Protein AF-A0AAE1WRR2-F1 (afdb_monomer_lite)

InterPro domains:
  IPR053218 Pathogen-related defense protein [PTHR31723] (11-171)

Foldseek 3Di:
DDDDDPPDPPPPQDPLANCLVVFDPPFAWPVRHRDDCVVVVVLVLVVLQDDDPVVPPPDDPVPVPPPDPPSPDDDVPDPVSVVRSLVVNQLSCLLITQDLVRDPSDDQVPDFDDEPNDGTDGSNRSSVLGPQLSHLDDPDPPVPCPDDSPVADNVRSVVVVCVVCVSDDDDDDDDDPPPDD

Structure (mmCIF, N/CA/C/O backbone):
data_AF-A0AAE1WRR2-F1
#
_entry.id   AF-A0AAE1WRR2-F1
#
loop_
_atom_site.group_PDB
_atom_site.id
_atom_site.type_symbol
_atom_site.label_atom_id
_atom_site.label_alt_id
_atom_site.label_comp_id
_atom_site.label_asym_id
_atom_site.label_entity_id
_atom_site.label_seq_id
_atom_site.pdbx_PDB_ins_code
_atom_site.Cartn_x
_atom_site.Cartn_y
_atom_site.Cartn_z
_atom_site.occupancy
_atom_site.B_iso_or_equiv
_atom_site.auth_seq_id
_atom_site.auth_comp_id
_atom_site.auth_asym_id
_atom_site.auth_atom_id
_atom_site.pdbx_PDB_model_num
ATOM 1 N N . MET A 1 1 ? 10.350 37.417 -28.078 1.00 32.41 1 MET A N 1
ATOM 2 C CA . MET A 1 1 ? 9.409 36.322 -27.769 1.00 32.41 1 MET A CA 1
ATOM 3 C C . MET A 1 1 ? 10.196 35.022 -27.809 1.00 32.41 1 MET A C 1
ATOM 5 O O . MET A 1 1 ? 10.292 34.405 -28.860 1.00 32.41 1 MET A O 1
ATOM 9 N N . ALA A 1 2 ? 10.885 34.694 -26.716 1.00 32.56 2 ALA A N 1
ATOM 10 C CA . ALA A 1 2 ? 11.564 33.412 -26.575 1.00 32.56 2 ALA A CA 1
ATOM 11 C C . ALA A 1 2 ? 10.540 32.443 -25.984 1.00 32.56 2 ALA A C 1
ATOM 13 O O . ALA A 1 2 ? 10.058 32.659 -24.878 1.00 32.56 2 ALA A O 1
ATOM 14 N N . THR A 1 3 ? 10.139 31.451 -26.769 1.00 34.47 3 THR A N 1
ATOM 15 C CA . THR A 1 3 ? 9.301 30.345 -26.312 1.00 34.47 3 THR A CA 1
ATOM 16 C C . THR A 1 3 ? 10.130 29.467 -25.385 1.00 34.47 3 THR A C 1
ATOM 18 O O . THR A 1 3 ? 11.126 28.878 -25.814 1.00 34.47 3 THR A O 1
ATOM 21 N N . GLU A 1 4 ? 9.729 29.419 -24.120 1.00 34.94 4 GLU A N 1
ATOM 22 C CA . GLU A 1 4 ? 10.237 28.488 -23.121 1.00 34.94 4 GLU A CA 1
ATOM 23 C C . GLU A 1 4 ? 9.958 27.058 -23.592 1.00 34.94 4 GLU A C 1
ATOM 25 O O . GLU A 1 4 ? 8.836 26.693 -23.941 1.00 34.94 4 GLU A O 1
ATOM 30 N N . LYS A 1 5 ? 11.020 26.257 -23.671 1.00 34.12 5 LYS A N 1
ATOM 31 C CA . LYS A 1 5 ? 10.935 24.822 -23.912 1.00 34.12 5 LYS A CA 1
ATOM 32 C C . LYS A 1 5 ? 10.636 24.189 -22.557 1.00 34.12 5 LYS A C 1
ATOM 34 O O . LYS A 1 5 ? 11.528 24.128 -21.713 1.00 34.12 5 LYS A O 1
ATOM 39 N N . GLU A 1 6 ? 9.396 23.764 -22.342 1.00 35.31 6 GLU A N 1
ATOM 40 C CA . GLU A 1 6 ? 9.036 22.928 -21.198 1.00 35.31 6 GLU A CA 1
ATOM 41 C C . GLU A 1 6 ? 9.911 21.670 -21.219 1.00 35.31 6 GLU A C 1
ATOM 43 O O . GLU A 1 6 ? 9.851 20.842 -22.132 1.00 35.31 6 GLU A O 1
ATOM 48 N N . GLY A 1 7 ? 10.797 21.574 -20.229 1.00 30.50 7 GLY A N 1
ATOM 49 C CA . GLY A 1 7 ? 11.577 20.381 -19.960 1.00 30.50 7 GLY A CA 1
ATOM 50 C C . GLY A 1 7 ? 10.655 19.322 -19.380 1.00 30.50 7 GLY A C 1
ATOM 51 O O . GLY A 1 7 ? 10.457 19.275 -18.169 1.00 30.50 7 GLY A O 1
ATOM 52 N N . GLY A 1 8 ? 10.092 18.480 -20.243 1.00 28.42 8 GLY A N 1
ATOM 53 C CA . GLY A 1 8 ? 9.521 17.212 -19.812 1.00 28.42 8 GLY A CA 1
ATOM 54 C C . GLY A 1 8 ? 10.623 16.402 -19.137 1.00 28.42 8 GLY A C 1
ATOM 55 O O . GLY A 1 8 ? 11.543 15.932 -19.805 1.00 28.42 8 GLY A O 1
ATOM 56 N N . LEU A 1 9 ? 10.566 16.293 -17.810 1.00 37.50 9 LEU A N 1
ATOM 57 C CA . LEU A 1 9 ? 11.345 15.310 -17.069 1.00 37.50 9 LEU A CA 1
ATOM 58 C C . LEU A 1 9 ? 10.937 13.931 -17.596 1.00 37.50 9 LEU A C 1
ATOM 60 O O . LEU A 1 9 ? 9.808 13.497 -17.371 1.00 37.50 9 LEU A O 1
ATOM 64 N N . GLU A 1 10 ? 11.840 13.241 -18.294 1.00 38.31 10 GLU A N 1
ATOM 65 C CA . GLU A 1 10 ? 11.741 11.790 -18.427 1.00 38.31 10 GLU A CA 1
ATOM 66 C C . GLU A 1 10 ? 11.787 11.213 -17.010 1.00 38.31 10 GLU A C 1
ATOM 68 O O . GLU A 1 10 ? 12.841 11.163 -16.373 1.00 38.31 10 GLU A O 1
ATOM 73 N N . ILE A 1 11 ? 10.625 10.837 -16.476 1.00 53.25 11 ILE A N 1
ATOM 74 C CA . ILE A 1 11 ? 10.549 10.115 -15.211 1.00 53.25 11 ILE A CA 1
ATOM 75 C C . ILE A 1 11 ? 11.124 8.729 -15.497 1.00 53.25 11 ILE A C 1
ATOM 77 O O . ILE A 1 11 ? 10.504 7.920 -16.188 1.00 53.25 11 ILE A O 1
ATOM 81 N N . ALA A 1 12 ? 12.347 8.481 -15.028 1.00 55.91 12 ALA A N 1
ATOM 82 C CA . ALA A 1 12 ? 12.975 7.173 -15.137 1.00 55.91 12 ALA A CA 1
ATOM 83 C C . ALA A 1 12 ? 12.047 6.118 -14.516 1.00 55.91 12 ALA A C 1
ATOM 85 O O . ALA A 1 12 ? 11.537 6.309 -13.414 1.00 55.91 12 ALA A O 1
ATOM 86 N N . ALA A 1 13 ? 11.819 5.013 -15.228 1.00 68.69 13 ALA A N 1
ATOM 87 C CA . ALA A 1 13 ? 10.934 3.958 -14.750 1.00 68.69 13 ALA A CA 1
ATOM 88 C C . ALA A 1 13 ? 11.387 3.435 -13.371 1.00 68.69 13 ALA A C 1
ATOM 90 O O . ALA A 1 13 ? 12.558 3.089 -13.188 1.00 68.69 13 ALA A O 1
ATOM 91 N N . ASP A 1 14 ? 10.466 3.355 -12.405 1.00 83.56 14 ASP A N 1
ATOM 92 C CA . ASP A 1 14 ? 10.780 2.866 -11.059 1.00 83.56 14 ASP A CA 1
ATOM 93 C C . ASP A 1 14 ? 11.243 1.394 -11.089 1.00 83.56 14 ASP A C 1
ATOM 95 O O . ASP A 1 14 ? 10.510 0.487 -11.497 1.00 83.56 14 ASP A O 1
ATOM 99 N N . LYS A 1 15 ? 12.472 1.150 -10.606 1.00 84.00 15 LYS A N 1
ATOM 100 C CA . LYS A 1 15 ? 13.141 -0.169 -10.580 1.00 84.00 15 LYS A CA 1
ATOM 101 C C . LYS A 1 15 ? 12.331 -1.257 -9.866 1.00 84.00 15 LYS A C 1
ATOM 103 O O . LYS A 1 15 ? 12.459 -2.432 -10.202 1.00 84.00 15 LYS A O 1
ATOM 108 N N . TYR A 1 16 ? 11.541 -0.898 -8.859 1.00 85.69 16 TYR A N 1
ATOM 109 C CA . TYR A 1 16 ? 10.803 -1.840 -8.018 1.00 85.69 16 TYR A CA 1
ATOM 110 C C . TYR A 1 16 ? 9.321 -1.951 -8.390 1.00 85.69 16 TYR A C 1
ATOM 112 O O . TYR A 1 16 ? 8.632 -2.842 -7.889 1.00 85.69 16 TYR A O 1
ATOM 120 N N . ARG A 1 17 ? 8.830 -1.036 -9.231 1.00 87.81 17 ARG A N 1
ATOM 121 C CA . ARG A 1 17 ? 7.416 -0.826 -9.557 1.00 87.81 17 ARG A CA 1
ATOM 122 C C . ARG A 1 17 ? 7.284 -0.630 -11.060 1.00 87.81 17 ARG A C 1
ATOM 124 O O . ARG A 1 17 ? 6.917 0.438 -11.539 1.00 87.81 17 ARG A O 1
ATOM 131 N N . SER A 1 18 ? 7.599 -1.685 -11.804 1.00 78.19 18 SER A N 1
ATOM 132 C CA . SER A 1 18 ? 7.780 -1.627 -13.259 1.00 78.19 18 SER A CA 1
ATOM 133 C C . SER A 1 18 ? 6.586 -1.060 -14.030 1.00 78.19 18 SER A C 1
ATOM 135 O O . SER A 1 18 ? 6.782 -0.474 -15.088 1.00 78.19 18 SER A O 1
ATOM 137 N N . PHE A 1 19 ? 5.364 -1.216 -13.517 1.00 77.50 19 PHE A N 1
ATOM 138 C CA . PHE A 1 19 ? 4.147 -0.748 -14.181 1.00 77.50 19 PHE A CA 1
ATOM 139 C C . PHE A 1 19 ? 3.637 0.612 -13.680 1.00 77.50 19 PHE A C 1
ATOM 141 O O . PHE A 1 19 ? 2.632 1.083 -14.197 1.00 77.50 19 PHE A O 1
ATOM 148 N N . LEU A 1 20 ? 4.315 1.266 -12.725 1.00 77.56 20 LEU A N 1
ATOM 149 C CA . LEU A 1 20 ? 3.875 2.542 -12.132 1.00 77.56 20 LEU A CA 1
ATOM 150 C C . LEU A 1 20 ? 3.631 3.643 -13.180 1.00 77.56 20 LEU A C 1
ATOM 152 O O . LEU A 1 20 ? 2.759 4.489 -12.997 1.00 77.56 20 LEU A O 1
ATOM 156 N N . HIS A 1 21 ? 4.395 3.621 -14.274 1.00 66.94 21 HIS A N 1
ATOM 157 C CA . HIS A 1 21 ? 4.304 4.594 -15.368 1.00 66.94 21 HIS A CA 1
ATOM 158 C C . HIS A 1 21 ? 3.637 4.035 -16.633 1.00 66.94 21 HIS A C 1
ATOM 160 O O . HIS A 1 21 ? 3.492 4.757 -17.611 1.00 66.94 21 HIS A O 1
ATOM 166 N N . ASP A 1 22 ? 3.206 2.772 -16.602 1.00 70.75 22 ASP A N 1
ATOM 167 C CA . ASP A 1 22 ? 2.434 2.103 -17.661 1.00 70.75 22 ASP A CA 1
ATOM 168 C C . ASP A 1 22 ? 0.953 1.973 -17.248 1.00 70.75 22 ASP A C 1
ATOM 170 O O . ASP A 1 22 ? 0.248 1.007 -17.559 1.00 70.75 22 ASP A O 1
ATOM 174 N N . GLU A 1 23 ? 0.492 2.916 -16.426 1.00 69.12 23 GLU A N 1
ATOM 175 C CA . GLU A 1 23 ? -0.871 2.950 -15.911 1.00 69.12 23 GLU A CA 1
ATOM 176 C C . GLU A 1 23 ? -1.846 3.442 -16.983 1.00 69.12 23 GLU A C 1
ATOM 178 O O . GLU A 1 23 ? -1.501 4.227 -17.869 1.00 69.12 23 GLU A O 1
ATOM 183 N N . ALA A 1 24 ? -3.083 2.949 -16.922 1.00 64.75 24 ALA A N 1
ATOM 184 C CA . ALA A 1 24 ? -4.097 3.346 -17.884 1.00 64.75 24 ALA A CA 1
ATOM 185 C C . ALA A 1 24 ? -4.406 4.846 -17.726 1.00 64.75 24 ALA A C 1
ATOM 187 O O . ALA A 1 24 ? -4.382 5.387 -16.622 1.00 64.75 24 ALA A O 1
ATOM 188 N N . GLN A 1 25 ? -4.741 5.529 -18.825 1.00 64.88 25 GLN A N 1
ATOM 189 C CA . GLN A 1 25 ? -5.045 6.972 -18.814 1.00 64.88 25 GLN A CA 1
ATOM 190 C C . GLN A 1 25 ? -6.212 7.351 -17.880 1.00 64.88 25 GLN A C 1
ATOM 192 O O . GLN A 1 25 ? -6.408 8.525 -17.585 1.00 64.88 25 GLN A O 1
ATOM 197 N N . ASN A 1 26 ? -6.990 6.367 -17.425 1.00 79.75 26 ASN A N 1
ATOM 198 C CA . ASN A 1 26 ? -8.136 6.531 -16.542 1.00 79.75 26 ASN A CA 1
ATOM 199 C C . ASN A 1 26 ? -7.865 6.129 -15.081 1.00 79.75 26 ASN A C 1
ATOM 201 O O . ASN A 1 26 ? -8.832 6.057 -14.321 1.00 79.75 26 ASN A O 1
ATOM 205 N N . THR A 1 27 ? -6.622 5.820 -14.690 1.00 85.31 27 THR A N 1
ATOM 206 C CA . THR A 1 27 ? -6.290 5.472 -13.299 1.00 85.31 27 THR A CA 1
ATOM 207 C C . THR A 1 27 ? -6.575 6.654 -12.376 1.00 85.31 27 THR A C 1
ATOM 209 O O . THR A 1 27 ? -6.100 7.768 -12.608 1.00 85.31 27 THR A O 1
ATOM 212 N N . GLU A 1 28 ? -7.332 6.410 -11.305 1.00 88.56 28 GLU A N 1
ATOM 213 C CA . GLU A 1 28 ? -7.671 7.444 -10.328 1.00 88.56 28 GLU A CA 1
ATOM 214 C C . GLU A 1 28 ? -6.699 7.436 -9.142 1.00 88.56 28 GLU A C 1
ATOM 216 O O . GLU A 1 28 ? -6.627 6.488 -8.351 1.00 88.56 28 GLU A O 1
ATOM 221 N N . TRP A 1 29 ? -5.950 8.531 -9.014 1.00 89.25 29 TRP A N 1
ATOM 222 C CA . TRP A 1 29 ? -4.966 8.734 -7.957 1.00 89.25 29 TRP A CA 1
ATOM 223 C C . TRP A 1 29 ? -5.526 9.606 -6.836 1.00 89.25 29 TRP A C 1
ATOM 225 O O . TRP A 1 29 ? -6.023 10.705 -7.079 1.00 89.25 29 TRP A O 1
ATOM 235 N N . ARG A 1 30 ? -5.330 9.176 -5.588 1.00 88.50 30 ARG A N 1
ATOM 236 C CA . ARG A 1 30 ? -5.733 9.890 -4.366 1.00 88.50 30 ARG A CA 1
ATOM 237 C C . ARG A 1 30 ? -5.161 11.309 -4.289 1.00 88.50 30 ARG A C 1
ATOM 239 O O . ARG A 1 30 ? -5.808 12.200 -3.753 1.00 88.50 30 ARG A O 1
ATOM 246 N N . HIS A 1 31 ? -3.964 11.519 -4.837 1.00 87.69 31 HIS A N 1
ATOM 247 C CA . HIS A 1 31 ? -3.243 12.796 -4.785 1.00 87.69 31 HIS A CA 1
ATOM 248 C C . HIS A 1 31 ? -3.009 13.413 -6.173 1.00 87.69 31 HIS A C 1
ATOM 250 O O . HIS A 1 31 ? -2.046 14.147 -6.371 1.00 87.69 31 HIS A O 1
ATOM 256 N N . GLY A 1 32 ? -3.873 13.104 -7.147 1.00 85.50 32 GLY A N 1
ATOM 257 C CA . GLY A 1 32 ? -3.864 13.745 -8.469 1.00 85.50 32 GLY A CA 1
ATOM 258 C C . GLY A 1 32 ? -2.810 13.234 -9.457 1.00 85.50 32 GLY A C 1
ATOM 259 O O . GLY A 1 32 ? -2.810 13.666 -10.606 1.00 85.50 32 GLY A O 1
ATOM 260 N N . GLY A 1 33 ? -1.947 12.298 -9.058 1.00 87.31 33 GLY A N 1
ATOM 261 C CA . GLY A 1 33 ? -0.984 11.662 -9.955 1.00 87.31 33 GLY A CA 1
ATOM 262 C C . GLY A 1 33 ? -0.237 10.488 -9.317 1.00 87.31 33 GLY A C 1
ATOM 263 O O . GLY A 1 33 ? -0.411 10.222 -8.120 1.00 87.31 33 GLY A O 1
ATOM 264 N N . PRO A 1 34 ? 0.595 9.783 -10.106 1.00 87.50 34 PRO A N 1
ATOM 265 C CA . PRO A 1 34 ? 1.423 8.701 -9.600 1.00 87.50 34 PRO A CA 1
ATOM 266 C C . PRO A 1 34 ? 2.428 9.229 -8.561 1.00 87.50 34 PRO A C 1
ATOM 268 O O . PRO A 1 34 ? 3.033 10.285 -8.765 1.00 87.50 34 PRO A O 1
ATOM 271 N N . PRO A 1 35 ? 2.635 8.512 -7.445 1.00 87.75 35 PRO A N 1
ATOM 272 C CA . PRO A 1 35 ? 3.631 8.882 -6.443 1.00 87.75 35 PRO A CA 1
ATOM 273 C C . PRO A 1 35 ? 5.069 8.757 -6.967 1.00 87.75 35 PRO A C 1
ATOM 275 O O . PRO A 1 35 ? 5.361 7.946 -7.843 1.00 87.75 35 PRO A O 1
ATOM 278 N N . ILE A 1 36 ? 5.987 9.520 -6.364 1.00 88.06 36 ILE A N 1
ATOM 279 C CA . ILE A 1 36 ? 7.425 9.505 -6.675 1.00 88.06 36 ILE A CA 1
ATOM 280 C C . ILE A 1 36 ? 8.183 8.823 -5.528 1.00 88.06 36 ILE A C 1
ATOM 282 O O . ILE A 1 36 ? 8.095 9.258 -4.379 1.00 88.06 36 ILE A O 1
ATOM 286 N N . PHE A 1 37 ? 8.954 7.773 -5.831 1.00 86.81 37 PHE A N 1
ATOM 287 C CA . PHE A 1 37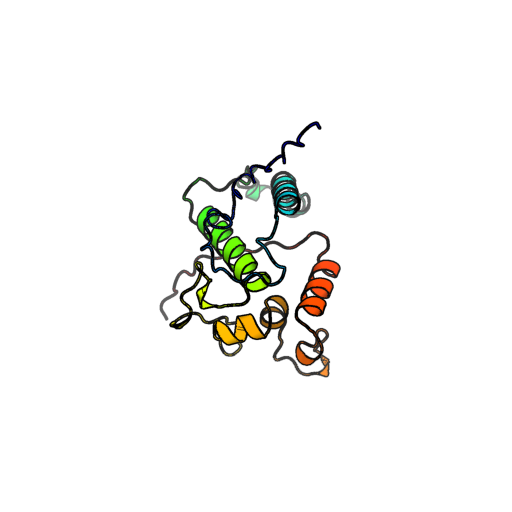 ? 9.651 6.958 -4.823 1.00 86.81 37 PHE A CA 1
ATOM 288 C C . PHE A 1 37 ? 11.174 7.149 -4.770 1.00 86.81 37 PHE A C 1
ATOM 290 O O . PHE A 1 37 ? 11.822 6.513 -3.939 1.00 86.81 37 PHE A O 1
ATOM 297 N N . ASP A 1 38 ? 11.761 8.038 -5.573 1.00 86.44 38 ASP A N 1
ATOM 298 C CA . ASP A 1 38 ? 13.219 8.197 -5.725 1.00 86.44 38 ASP A CA 1
ATOM 299 C C . ASP A 1 38 ? 13.978 8.298 -4.393 1.00 86.44 38 ASP A C 1
ATOM 301 O O . ASP A 1 38 ? 14.954 7.582 -4.151 1.00 86.44 38 ASP A O 1
ATOM 305 N N . THR A 1 39 ? 13.498 9.147 -3.480 1.00 85.44 39 THR A N 1
ATOM 306 C CA . THR A 1 39 ? 14.124 9.336 -2.162 1.00 85.44 39 THR A CA 1
ATOM 307 C C . THR A 1 39 ? 14.054 8.068 -1.312 1.00 85.44 39 THR A C 1
ATOM 309 O O . THR A 1 39 ? 15.043 7.700 -0.672 1.00 85.44 39 THR A O 1
ATOM 312 N N . VAL A 1 40 ? 12.908 7.383 -1.314 1.00 83.00 40 VAL A N 1
ATOM 313 C CA . VAL A 1 40 ? 12.693 6.149 -0.545 1.00 83.00 40 VAL A CA 1
ATOM 314 C C . VAL A 1 40 ? 13.527 5.008 -1.123 1.00 83.00 40 VAL A C 1
ATOM 316 O O . VAL A 1 40 ? 14.170 4.282 -0.368 1.00 83.00 40 VAL A O 1
ATOM 319 N N . ASN A 1 41 ? 13.591 4.888 -2.450 1.00 86.06 41 ASN A N 1
ATOM 320 C CA . ASN A 1 41 ? 14.413 3.902 -3.147 1.00 86.06 41 ASN A CA 1
ATOM 321 C C . ASN A 1 41 ? 15.898 4.097 -2.824 1.00 86.06 41 ASN A C 1
ATOM 323 O O . ASN A 1 41 ? 16.572 3.141 -2.439 1.00 86.06 41 ASN A O 1
ATOM 327 N N . ARG A 1 42 ? 16.381 5.344 -2.851 1.00 84.69 42 ARG A N 1
ATOM 328 C CA . ARG A 1 42 ? 17.753 5.677 -2.453 1.00 84.69 42 ARG A CA 1
ATOM 329 C C . ARG A 1 42 ? 18.042 5.283 -1.002 1.00 84.69 42 ARG A C 1
ATOM 331 O O . ARG A 1 42 ? 19.079 4.685 -0.728 1.00 84.69 42 ARG A O 1
ATOM 338 N N . LEU A 1 43 ? 17.144 5.594 -0.063 1.00 82.62 43 LEU A N 1
ATOM 339 C CA . LEU A 1 43 ? 17.308 5.217 1.349 1.00 82.62 43 LEU A CA 1
ATOM 340 C C . LEU A 1 43 ? 17.277 3.698 1.548 1.00 82.62 43 LEU A C 1
ATOM 342 O O . LEU A 1 43 ? 18.062 3.160 2.328 1.00 82.62 43 LEU A O 1
ATOM 346 N N . PHE A 1 44 ? 16.406 3.000 0.823 1.00 81.75 44 PHE A N 1
ATOM 347 C CA . PHE A 1 44 ? 16.326 1.545 0.831 1.00 81.75 44 PHE A CA 1
ATOM 348 C C . PHE A 1 44 ? 17.639 0.909 0.357 1.00 81.75 44 PHE A C 1
ATOM 350 O O . PHE A 1 44 ? 18.175 0.028 1.027 1.00 81.75 44 PHE A O 1
ATOM 357 N N . GLU A 1 45 ? 18.208 1.393 -0.745 1.00 83.44 45 GLU A N 1
ATOM 358 C CA . GLU A 1 45 ? 19.487 0.918 -1.289 1.00 83.44 45 GLU A CA 1
ATOM 359 C C . GLU A 1 45 ? 20.670 1.242 -0.366 1.00 83.44 45 GLU A C 1
ATOM 361 O O . GLU A 1 45 ? 21.534 0.395 -0.127 1.00 83.44 45 GLU A O 1
ATOM 366 N N . GLN A 1 46 ? 20.672 2.422 0.260 1.00 79.06 46 GLN A N 1
ATOM 367 C CA . GLN A 1 46 ? 21.628 2.752 1.323 1.00 79.06 46 GLN A CA 1
ATOM 368 C C . GLN A 1 46 ? 21.480 1.832 2.546 1.00 79.06 46 GLN A C 1
ATOM 370 O O . GLN A 1 46 ? 22.469 1.493 3.192 1.00 79.06 46 GLN A O 1
ATOM 375 N N . GLY A 1 47 ? 20.259 1.414 2.884 1.00 73.19 47 GLY A N 1
ATOM 376 C CA . GLY A 1 47 ? 19.998 0.459 3.962 1.00 73.19 47 GLY A CA 1
ATOM 377 C C . GLY A 1 47 ? 20.513 -0.948 3.650 1.00 73.19 47 GLY A C 1
ATOM 378 O O . GLY A 1 47 ? 20.995 -1.629 4.550 1.00 73.19 47 GLY A O 1
ATOM 379 N N . ARG A 1 48 ? 20.477 -1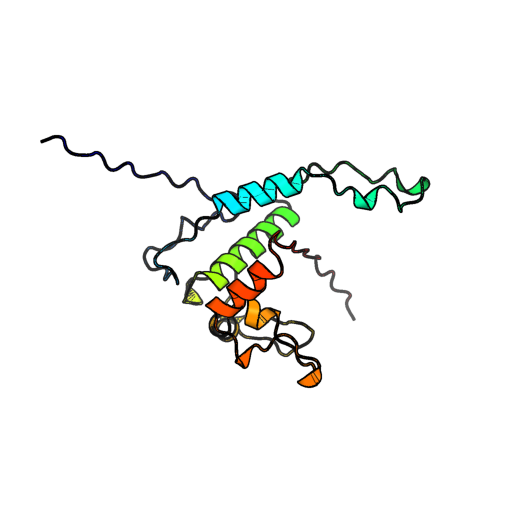.361 2.376 1.00 69.75 48 ARG A N 1
ATOM 380 C CA . ARG A 1 48 ? 20.985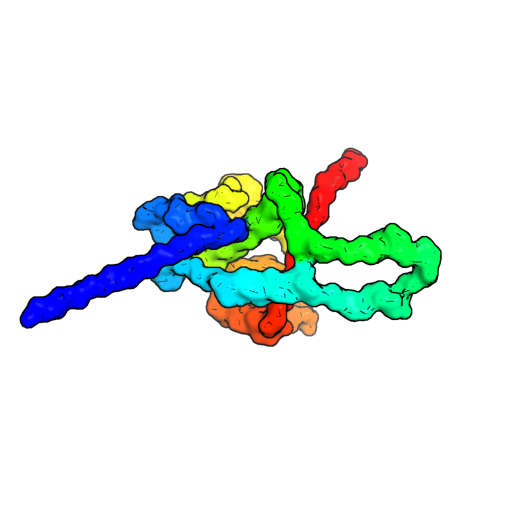 -2.662 1.896 1.00 69.75 48 ARG A CA 1
ATOM 381 C C . ARG A 1 48 ? 22.506 -2.784 1.985 1.00 69.75 48 ARG A C 1
ATOM 383 O O . ARG A 1 48 ? 23.015 -3.887 2.144 1.00 69.75 48 ARG A O 1
ATOM 390 N N . THR A 1 49 ? 23.226 -1.670 1.885 1.00 59.09 49 THR A N 1
ATOM 391 C CA . THR A 1 49 ? 24.700 -1.645 1.900 1.00 59.09 49 THR A CA 1
ATOM 392 C C . THR A 1 49 ? 25.296 -1.526 3.305 1.00 59.09 49 THR A C 1
ATOM 394 O O . THR A 1 49 ? 26.481 -1.799 3.497 1.00 59.09 49 THR A O 1
ATOM 397 N N . LYS A 1 50 ? 24.494 -1.170 4.317 1.00 55.53 50 LYS A N 1
ATOM 398 C CA . LYS A 1 50 ? 24.936 -1.102 5.715 1.00 55.53 50 LYS A CA 1
ATOM 399 C C . LYS A 1 50 ? 24.776 -2.468 6.380 1.00 55.53 50 LYS A C 1
ATOM 401 O O . LYS A 1 50 ? 23.672 -2.859 6.753 1.00 55.53 50 LYS A O 1
ATOM 406 N N . ALA A 1 51 ? 25.886 -3.185 6.561 1.00 46.34 51 ALA A N 1
ATOM 407 C CA . ALA A 1 51 ? 25.912 -4.406 7.363 1.00 46.34 51 ALA A CA 1
ATOM 408 C C . ALA A 1 51 ? 25.348 -4.125 8.767 1.00 46.34 51 ALA A C 1
ATOM 410 O O . ALA A 1 51 ? 25.737 -3.153 9.414 1.00 46.34 51 ALA A O 1
ATOM 411 N N . CYS A 1 52 ? 24.418 -4.962 9.233 1.00 41.34 52 CYS A N 1
ATOM 412 C CA . CYS A 1 52 ? 23.835 -4.835 10.564 1.00 41.34 52 CYS A CA 1
ATOM 413 C C . CYS A 1 52 ? 24.914 -5.154 11.622 1.00 41.34 52 CYS A C 1
ATOM 415 O O . CYS A 1 52 ? 25.324 -6.314 11.712 1.00 41.34 52 CYS A O 1
ATOM 417 N N . PRO A 1 53 ? 25.378 -4.189 12.444 1.00 43.62 53 PRO A N 1
ATOM 418 C CA . PRO A 1 53 ? 26.471 -4.439 13.392 1.00 43.62 53 PRO A CA 1
ATOM 419 C C . PRO A 1 53 ? 26.078 -5.418 14.510 1.00 43.62 53 PRO A C 1
ATOM 421 O O . PRO A 1 53 ? 26.932 -6.049 15.126 1.00 43.62 53 PRO A O 1
ATOM 424 N N . LEU A 1 54 ? 24.773 -5.566 14.767 1.00 42.53 54 LEU A N 1
ATOM 425 C CA . LEU A 1 54 ? 24.231 -6.298 15.917 1.00 42.53 54 LEU A CA 1
ATOM 426 C C . LEU A 1 54 ? 24.289 -7.827 15.783 1.00 42.53 54 LEU A C 1
ATOM 428 O O . LEU A 1 54 ? 24.112 -8.528 16.774 1.00 42.53 54 LEU A O 1
ATOM 432 N N . LEU A 1 55 ? 24.563 -8.361 14.591 1.00 43.31 55 LEU A N 1
ATOM 433 C CA . LEU A 1 55 ? 24.702 -9.807 14.375 1.00 43.31 55 LEU A CA 1
ATOM 434 C C . LEU A 1 55 ? 26.118 -10.334 14.645 1.00 43.31 55 LEU A C 1
ATOM 436 O O . LEU A 1 55 ? 26.317 -11.546 14.642 1.00 43.31 55 LEU A O 1
ATOM 440 N N . HIS A 1 56 ? 27.096 -9.459 14.897 1.00 44.12 56 HIS A N 1
ATOM 441 C CA . HIS A 1 56 ? 28.491 -9.882 15.045 1.00 44.12 56 HIS A CA 1
ATOM 442 C C . HIS A 1 56 ? 28.841 -10.382 16.460 1.00 44.12 56 HIS A C 1
ATOM 444 O O . HIS A 1 56 ? 29.730 -11.214 16.600 1.00 44.12 56 HIS A O 1
ATOM 450 N N . ASN A 1 57 ? 28.126 -9.938 17.504 1.00 44.09 57 ASN A N 1
ATOM 451 C CA . ASN A 1 57 ? 28.585 -10.106 18.895 1.00 44.09 57 ASN A CA 1
ATOM 452 C C . ASN A 1 57 ? 27.882 -11.213 19.710 1.00 44.09 57 ASN A C 1
ATOM 454 O O . ASN A 1 57 ? 28.260 -11.437 20.857 1.00 44.09 57 ASN A O 1
ATOM 458 N N . HIS A 1 58 ? 26.882 -11.914 19.160 1.00 48.75 58 HIS A N 1
ATOM 459 C CA . HIS A 1 58 ? 26.104 -12.928 19.903 1.00 48.75 58 HIS A CA 1
ATOM 460 C C . HIS A 1 58 ? 26.097 -14.335 19.282 1.00 48.75 58 HIS A C 1
ATOM 462 O O . HIS A 1 58 ? 25.395 -15.215 19.777 1.00 48.75 58 HIS A O 1
ATOM 468 N N . LEU A 1 59 ? 26.878 -14.584 18.227 1.00 46.34 59 LEU A N 1
ATOM 469 C CA . LEU A 1 59 ? 26.978 -15.907 17.604 1.00 46.34 59 LEU A CA 1
ATOM 470 C C . LEU A 1 59 ? 28.303 -16.584 17.968 1.00 46.34 59 LEU A C 1
ATOM 472 O O . LEU A 1 59 ? 29.373 -15.999 17.837 1.00 46.34 59 LEU A O 1
ATOM 476 N N . HIS A 1 60 ? 28.210 -17.832 18.432 1.00 47.12 60 HIS A N 1
ATOM 477 C CA . HIS A 1 60 ? 29.350 -18.666 18.809 1.00 47.12 60 HIS A CA 1
ATOM 478 C C . HIS A 1 60 ? 30.271 -18.939 17.599 1.00 47.12 60 HIS A C 1
ATOM 480 O O . HIS A 1 60 ? 29.753 -19.134 16.491 1.00 47.12 60 HIS A O 1
ATOM 486 N N . PRO A 1 61 ? 31.608 -19.042 17.776 1.00 51.19 61 PRO A N 1
ATOM 487 C CA . PRO A 1 61 ? 32.547 -19.046 16.656 1.00 51.19 61 PRO A CA 1
ATOM 488 C C . PRO A 1 61 ? 32.384 -20.157 15.615 1.00 51.19 61 PRO A C 1
ATOM 490 O O . PRO A 1 61 ? 32.783 -20.019 14.459 1.00 51.19 61 PRO A O 1
ATOM 493 N N . SER A 1 62 ? 31.738 -21.255 16.000 1.00 48.22 62 SER A N 1
ATOM 494 C CA . SER A 1 62 ? 31.398 -22.374 15.120 1.00 48.22 62 SER A CA 1
ATOM 495 C C . SER A 1 62 ? 30.314 -22.055 14.080 1.00 48.22 62 SER A C 1
ATOM 497 O O . SER A 1 62 ? 30.180 -22.801 13.114 1.00 48.22 62 SER A O 1
ATOM 499 N N . HIS A 1 63 ? 29.565 -20.955 14.230 1.00 47.56 63 HIS A N 1
ATOM 500 C CA . HIS A 1 63 ? 28.538 -20.514 13.274 1.00 47.56 63 HIS A CA 1
ATOM 501 C C . HIS A 1 63 ? 29.037 -19.451 12.278 1.00 47.56 63 HIS A C 1
ATOM 503 O O . HIS A 1 63 ? 28.295 -19.051 11.382 1.00 47.56 63 HIS A O 1
ATOM 509 N N . HIS A 1 64 ? 30.305 -19.029 12.361 1.00 45.44 64 HIS A N 1
ATOM 510 C CA . HIS A 1 64 ? 30.860 -17.970 11.505 1.00 45.44 64 HIS A CA 1
ATOM 511 C C . HIS A 1 64 ? 31.017 -18.340 10.021 1.00 45.44 64 HIS A C 1
ATOM 513 O O . HIS A 1 64 ? 31.284 -17.460 9.207 1.00 45.44 64 HIS A O 1
ATOM 519 N N . LYS A 1 65 ? 30.822 -19.605 9.626 1.00 38.81 65 LYS A N 1
ATOM 520 C CA . LYS A 1 65 ? 30.963 -20.024 8.217 1.00 38.81 65 LYS A CA 1
ATOM 521 C C . LYS A 1 65 ? 29.760 -19.688 7.323 1.00 38.81 65 LYS A C 1
ATOM 523 O O . LYS A 1 65 ? 29.839 -19.919 6.121 1.00 38.81 65 LYS A O 1
ATOM 528 N N . HIS A 1 66 ? 28.688 -19.104 7.867 1.00 39.78 66 HIS A N 1
ATOM 529 C CA . HIS A 1 66 ? 27.516 -18.681 7.082 1.00 39.78 66 HIS A CA 1
ATOM 530 C C . HIS A 1 66 ? 27.122 -17.211 7.232 1.00 39.78 66 HIS A C 1
ATOM 532 O O . HIS A 1 66 ? 26.143 -16.783 6.624 1.00 39.78 66 HIS A O 1
ATOM 538 N N . THR A 1 67 ? 27.901 -16.395 7.944 1.00 37.78 67 THR A N 1
ATOM 539 C CA . THR A 1 67 ? 27.793 -14.931 7.846 1.00 37.78 67 THR A CA 1
ATOM 540 C C . THR A 1 67 ? 28.463 -14.461 6.558 1.00 37.78 67 THR A C 1
ATOM 542 O O . THR A 1 67 ? 29.469 -13.760 6.559 1.00 37.78 67 THR A O 1
ATOM 545 N N . LEU A 1 68 ? 27.904 -14.915 5.435 1.00 41.91 68 LEU A N 1
ATOM 546 C CA . LEU A 1 68 ? 28.159 -14.354 4.125 1.00 41.91 68 LEU A CA 1
ATOM 547 C C . LEU A 1 68 ? 27.708 -12.900 4.180 1.00 41.91 68 LEU A C 1
ATOM 549 O O . LEU A 1 68 ? 26.528 -12.616 4.394 1.00 41.91 68 LEU A O 1
ATOM 553 N N . THR A 1 69 ? 28.667 -12.007 3.973 1.00 39.34 69 THR A N 1
ATOM 554 C CA . THR A 1 69 ? 28.517 -10.743 3.259 1.00 39.34 69 THR A CA 1
ATOM 555 C C . THR A 1 69 ? 27.559 -10.944 2.080 1.00 39.34 69 THR A C 1
ATOM 557 O O . THR A 1 69 ? 27.972 -11.218 0.958 1.00 39.34 69 THR A O 1
ATOM 560 N N . HIS A 1 70 ? 26.252 -10.873 2.336 1.00 45.00 70 HIS A N 1
ATOM 561 C CA . HIS A 1 70 ? 25.263 -10.777 1.281 1.00 45.00 70 HIS A CA 1
ATOM 562 C C . HIS A 1 70 ? 25.454 -9.388 0.690 1.00 45.00 70 HIS A C 1
ATOM 564 O O . HIS A 1 70 ? 25.169 -8.378 1.328 1.00 45.00 70 HIS A O 1
ATOM 570 N N . THR A 1 71 ? 25.938 -9.305 -0.538 1.00 46.50 71 THR A N 1
ATOM 571 C CA . THR A 1 71 ? 25.509 -8.210 -1.395 1.00 46.50 71 THR A CA 1
ATOM 572 C C . THR A 1 71 ? 24.004 -8.387 -1.545 1.00 46.50 71 THR A C 1
ATOM 574 O O . THR A 1 71 ? 23.533 -9.289 -2.232 1.00 46.50 71 THR A O 1
ATOM 577 N N . HIS A 1 72 ? 23.257 -7.598 -0.769 1.00 61.56 72 HIS A N 1
ATOM 578 C CA . HIS A 1 72 ? 21.805 -7.541 -0.753 1.00 61.56 72 HIS A CA 1
ATOM 579 C C . HIS A 1 72 ? 21.343 -7.018 -2.122 1.00 61.56 72 HIS A C 1
ATOM 581 O O . HIS A 1 72 ? 20.879 -5.899 -2.215 1.00 61.56 72 HIS A O 1
ATOM 587 N N . GLU A 1 73 ? 21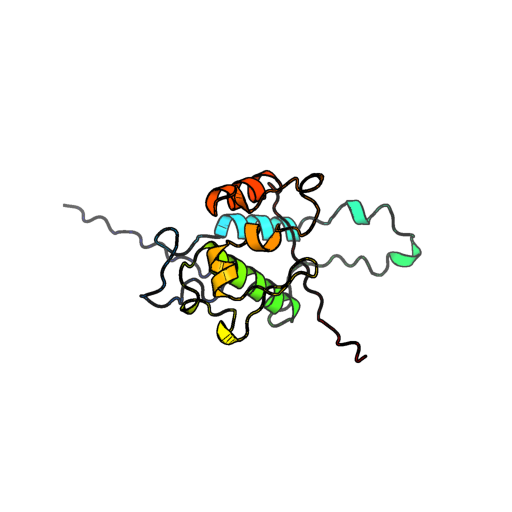.422 -7.766 -3.209 1.00 68.38 73 GLU A N 1
ATOM 588 C CA . GLU A 1 73 ? 20.634 -7.567 -4.431 1.00 68.38 73 GLU A CA 1
ATOM 589 C C . GLU A 1 73 ? 20.065 -8.933 -4.783 1.00 68.38 73 GLU A C 1
ATOM 591 O O . GLU A 1 73 ? 20.775 -9.937 -4.757 1.00 68.38 73 GLU A O 1
ATOM 596 N N . TRP A 1 74 ? 18.750 -8.991 -4.980 1.00 76.50 74 TRP A N 1
ATOM 597 C CA . TRP A 1 74 ? 18.112 -10.244 -5.350 1.00 76.50 74 TRP A CA 1
ATOM 598 C C . TRP A 1 74 ? 18.489 -10.550 -6.793 1.00 76.50 74 TRP A C 1
ATOM 600 O O . TRP A 1 74 ? 18.531 -9.640 -7.622 1.00 76.50 74 TRP A O 1
ATOM 610 N N . ALA A 1 75 ? 18.803 -11.810 -7.087 1.00 82.88 75 ALA A N 1
ATOM 611 C CA . ALA A 1 75 ? 19.071 -12.202 -8.460 1.00 82.88 75 ALA A CA 1
ATOM 612 C C . ALA A 1 75 ? 17.836 -11.888 -9.317 1.00 82.88 75 ALA A C 1
ATOM 614 O O . ALA A 1 75 ? 16.706 -12.122 -8.889 1.00 82.88 75 ALA A O 1
ATOM 615 N N . LYS A 1 76 ? 18.049 -11.361 -10.524 1.00 84.19 76 LYS A N 1
ATOM 616 C CA . LYS A 1 76 ? 16.945 -11.023 -11.423 1.00 84.19 76 LYS A CA 1
ATOM 617 C C . LYS A 1 76 ? 16.092 -12.266 -11.701 1.00 84.19 76 LYS A C 1
ATOM 619 O O . LYS A 1 76 ? 16.619 -13.299 -12.107 1.00 84.19 76 LYS A O 1
ATOM 624 N N . GLY A 1 77 ? 14.784 -12.157 -11.502 1.00 83.31 77 GLY A N 1
ATOM 625 C CA . GLY A 1 77 ? 13.822 -13.249 -11.616 1.00 83.31 77 GLY A CA 1
ATOM 626 C C . GLY A 1 77 ? 13.754 -14.175 -10.398 1.00 83.31 77 GLY A C 1
ATOM 627 O O . GLY A 1 77 ? 13.043 -15.177 -10.462 1.00 83.31 77 GLY A O 1
ATOM 628 N N . SER A 1 78 ? 14.465 -13.885 -9.300 1.00 84.06 78 SER A N 1
ATOM 629 C CA . SER A 1 78 ? 14.357 -14.686 -8.077 1.00 84.06 78 SER A CA 1
ATOM 630 C C . SER A 1 78 ? 13.009 -14.474 -7.382 1.00 84.06 78 SER A C 1
ATOM 632 O O . SER A 1 78 ? 12.351 -13.444 -7.541 1.00 84.06 78 SER A O 1
ATOM 634 N N . VAL A 1 79 ? 12.598 -15.448 -6.566 1.00 82.88 79 VAL A N 1
ATOM 635 C CA . VAL A 1 79 ? 11.344 -15.374 -5.796 1.00 82.88 79 VAL A CA 1
ATOM 636 C C . VAL A 1 79 ? 11.364 -14.186 -4.834 1.00 82.88 79 VAL A C 1
ATOM 638 O O . VAL A 1 79 ? 10.342 -13.538 -4.621 1.00 82.88 79 VAL A O 1
ATOM 641 N N . GLU A 1 80 ? 12.527 -13.868 -4.276 1.00 82.50 80 GLU A N 1
ATOM 642 C CA . GLU A 1 80 ? 12.726 -12.741 -3.372 1.00 82.50 80 GLU A CA 1
ATOM 643 C C . GLU A 1 80 ? 12.579 -11.397 -4.092 1.00 82.50 80 GLU A C 1
ATOM 645 O O . GLU A 1 80 ? 11.945 -10.489 -3.552 1.00 82.50 80 GLU A O 1
ATOM 650 N N . GLU A 1 81 ? 13.111 -11.268 -5.315 1.00 84.06 81 GLU A N 1
ATOM 651 C CA . GLU A 1 81 ? 12.911 -10.072 -6.141 1.00 84.06 81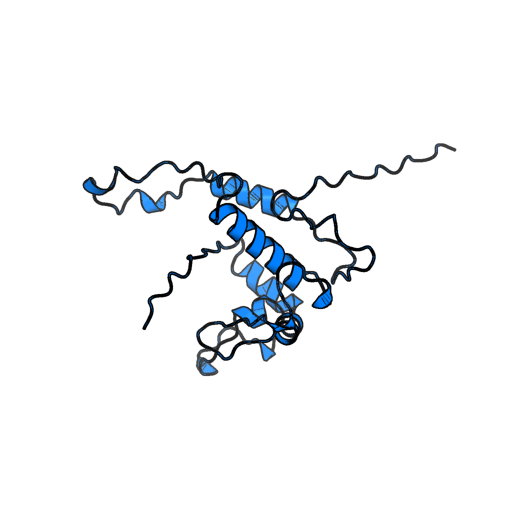 GLU A CA 1
ATOM 652 C C . GLU A 1 81 ? 11.427 -9.889 -6.472 1.00 84.06 81 GLU A C 1
ATOM 654 O O . GLU A 1 81 ? 10.863 -8.814 -6.246 1.00 84.06 81 GLU A O 1
ATOM 659 N N . VAL A 1 82 ? 10.782 -10.959 -6.946 1.00 86.00 82 VAL A N 1
ATOM 660 C CA . VAL A 1 82 ? 9.362 -10.953 -7.318 1.00 86.00 82 VAL A CA 1
ATOM 661 C C . VAL A 1 82 ? 8.491 -10.606 -6.114 1.00 86.00 82 VAL A C 1
ATOM 663 O O . VAL A 1 82 ? 7.645 -9.721 -6.208 1.00 86.00 82 VAL A O 1
ATOM 666 N N . GLY A 1 83 ? 8.724 -11.241 -4.963 1.00 85.94 83 GLY A N 1
ATOM 667 C CA . GLY A 1 83 ? 7.978 -10.975 -3.735 1.00 85.94 83 GLY A CA 1
ATOM 668 C C . GLY A 1 83 ? 8.160 -9.541 -3.241 1.00 85.94 83 GLY A C 1
ATOM 669 O O . GLY A 1 83 ? 7.185 -8.878 -2.889 1.00 85.94 83 GLY A O 1
ATOM 670 N N . GLN A 1 84 ? 9.390 -9.022 -3.271 1.00 85.44 84 GLN A N 1
ATOM 671 C CA . GLN A 1 84 ? 9.668 -7.637 -2.897 1.00 85.44 84 GLN A CA 1
ATOM 672 C C . GLN A 1 84 ? 8.918 -6.649 -3.797 1.00 85.44 84 GLN A C 1
ATOM 674 O O . GLN A 1 84 ? 8.290 -5.717 -3.293 1.00 85.44 84 GLN A O 1
ATOM 679 N N . ASN A 1 85 ? 8.996 -6.833 -5.114 1.00 88.62 85 ASN A N 1
ATOM 680 C CA . ASN A 1 85 ? 8.363 -5.933 -6.073 1.00 88.62 85 ASN A CA 1
ATOM 681 C C . ASN A 1 85 ? 6.834 -6.038 -6.007 1.00 88.62 85 ASN A C 1
ATOM 683 O O . ASN A 1 85 ? 6.158 -5.014 -6.092 1.00 88.62 85 ASN A O 1
ATOM 687 N N . ALA A 1 86 ? 6.291 -7.235 -5.760 1.00 89.12 86 ALA A N 1
ATOM 688 C CA . ALA A 1 86 ? 4.862 -7.453 -5.555 1.00 89.12 86 ALA A CA 1
ATOM 689 C C . ALA A 1 86 ? 4.336 -6.709 -4.318 1.00 89.12 86 ALA A C 1
ATOM 691 O O . ALA A 1 86 ? 3.385 -5.942 -4.443 1.00 89.12 86 ALA A O 1
ATOM 692 N N . ILE A 1 87 ? 4.977 -6.860 -3.149 1.00 88.19 87 ILE A N 1
ATOM 693 C CA . ILE A 1 87 ? 4.552 -6.165 -1.917 1.00 88.19 87 ILE A CA 1
ATOM 694 C C . ILE A 1 87 ? 4.671 -4.661 -2.074 1.00 88.19 87 ILE A C 1
ATOM 696 O O . ILE A 1 87 ? 3.743 -3.939 -1.717 1.00 88.19 87 ILE A O 1
ATOM 700 N N . LYS A 1 88 ? 5.815 -4.187 -2.590 1.00 89.19 88 LYS A N 1
ATOM 701 C CA . LYS A 1 88 ? 6.014 -2.762 -2.833 1.00 89.19 88 LYS A CA 1
ATOM 702 C C . LYS A 1 88 ? 4.854 -2.268 -3.678 1.00 89.19 88 LYS A C 1
ATOM 704 O O . LYS A 1 88 ? 4.142 -1.366 -3.240 1.00 89.19 88 LYS A O 1
ATOM 709 N N . SER A 1 89 ? 4.654 -2.859 -4.855 1.00 91.06 89 SER A N 1
ATOM 710 C CA . SER A 1 89 ? 3.613 -2.458 -5.804 1.00 91.06 89 SER A CA 1
ATOM 711 C C . SER A 1 89 ? 2.227 -2.461 -5.167 1.00 91.06 89 SER A C 1
ATOM 713 O O . SER A 1 89 ? 1.544 -1.451 -5.260 1.00 91.06 89 SER A O 1
ATOM 715 N N . TRP A 1 90 ? 1.867 -3.515 -4.433 1.00 90.81 90 TRP A N 1
ATOM 716 C CA . TRP A 1 90 ? 0.581 -3.612 -3.743 1.00 90.81 90 TRP A CA 1
ATOM 717 C C . TRP A 1 90 ? 0.378 -2.500 -2.709 1.00 90.81 90 TRP A C 1
ATOM 719 O O . TRP A 1 90 ? -0.684 -1.887 -2.673 1.00 90.81 90 TRP A O 1
ATOM 729 N N . GLU A 1 91 ? 1.397 -2.193 -1.903 1.00 89.81 91 GLU A N 1
ATOM 730 C CA . GLU A 1 91 ? 1.321 -1.108 -0.917 1.00 89.81 91 GLU A CA 1
ATOM 731 C C . GLU A 1 91 ? 1.123 0.253 -1.597 1.00 89.81 91 GLU A C 1
ATOM 733 O O . GLU A 1 91 ? 0.291 1.039 -1.155 1.00 89.81 91 GLU A O 1
ATOM 738 N N . MET A 1 92 ? 1.800 0.498 -2.723 1.00 90.69 92 MET A N 1
ATOM 739 C CA . MET A 1 92 ? 1.586 1.720 -3.506 1.00 90.69 92 MET A CA 1
ATOM 740 C C . MET A 1 92 ? 0.160 1.804 -4.036 1.00 90.69 92 MET A C 1
ATOM 742 O O . MET A 1 92 ? -0.463 2.855 -3.909 1.00 90.69 92 MET A O 1
ATOM 746 N N . GLU A 1 93 ? -0.363 0.716 -4.607 1.00 91.88 93 GLU A N 1
ATOM 747 C CA . GLU A 1 93 ? -1.737 0.691 -5.109 1.00 91.88 93 GLU A CA 1
ATOM 748 C C . GLU A 1 93 ? -2.726 0.973 -3.976 1.00 91.88 93 GLU A C 1
ATOM 750 O O . GLU A 1 93 ? -3.578 1.848 -4.112 1.00 91.88 93 GLU A O 1
ATOM 755 N N . LEU A 1 94 ? -2.556 0.314 -2.827 1.00 90.56 94 LEU A N 1
ATOM 756 C CA . LEU A 1 94 ? -3.433 0.474 -1.670 1.00 90.56 94 LEU A CA 1
ATOM 757 C C . LEU A 1 94 ? -3.415 1.884 -1.073 1.00 90.56 94 LEU A C 1
ATOM 759 O O . LEU A 1 94 ? -4.460 2.401 -0.675 1.00 90.56 94 LEU A O 1
ATOM 763 N N . SER A 1 95 ? -2.241 2.505 -1.010 1.00 89.12 95 SER A N 1
ATOM 764 C CA . SER A 1 95 ? -2.077 3.833 -0.424 1.00 89.12 95 SER A CA 1
ATOM 765 C C . SER A 1 95 ? -2.486 4.947 -1.404 1.00 89.12 95 SER A C 1
ATOM 767 O O . SER A 1 95 ? -3.053 5.959 -0.992 1.00 89.12 95 SER A O 1
ATOM 769 N N . HIS A 1 96 ? -2.265 4.777 -2.711 1.00 89.81 96 HIS A N 1
ATOM 770 C CA . HIS A 1 96 ? -2.392 5.877 -3.675 1.00 89.81 96 HIS A CA 1
ATOM 771 C C . HIS A 1 96 ? -3.545 5.761 -4.673 1.00 89.81 96 HIS A C 1
ATOM 773 O O . HIS A 1 96 ? -3.960 6.799 -5.185 1.00 89.81 96 HIS A O 1
ATOM 779 N N . LYS A 1 97 ? -4.079 4.571 -4.964 1.00 91.38 97 LYS A N 1
ATOM 780 C CA . LYS A 1 97 ? -5.241 4.424 -5.858 1.00 91.38 97 LYS A CA 1
ATOM 781 C C . LYS A 1 97 ? -6.541 4.530 -5.057 1.00 91.38 97 LYS A C 1
ATOM 783 O O . LYS A 1 97 ? -6.584 4.191 -3.875 1.00 91.38 97 LYS A O 1
ATOM 788 N N . THR A 1 98 ? -7.606 5.019 -5.688 1.00 91.44 98 THR A N 1
ATOM 789 C CA . THR A 1 98 ? -8.935 5.176 -5.053 1.00 91.44 98 THR A CA 1
ATOM 790 C C . THR A 1 98 ? -9.943 4.117 -5.482 1.00 91.44 98 THR A C 1
ATOM 792 O O . THR A 1 98 ? -10.978 3.970 -4.832 1.00 91.44 98 THR A O 1
ATOM 795 N N . ARG A 1 99 ? -9.645 3.354 -6.540 1.00 91.31 99 ARG A N 1
ATOM 796 C CA . ARG A 1 99 ? -10.511 2.301 -7.079 1.00 91.31 99 ARG A CA 1
ATOM 797 C C . ARG A 1 99 ? -9.800 0.963 -7.085 1.00 91.31 99 ARG A C 1
ATOM 799 O O . ARG A 1 99 ? -8.666 0.852 -7.547 1.00 91.31 99 ARG A O 1
ATOM 806 N N . ILE A 1 100 ? -10.496 -0.073 -6.633 1.00 91.44 100 ILE A N 1
ATOM 807 C CA . ILE A 1 100 ? -9.929 -1.420 -6.563 1.00 91.44 100 ILE A CA 1
ATOM 808 C C . ILE A 1 100 ? -9.737 -2.050 -7.948 1.00 91.44 100 ILE A C 1
ATOM 810 O O . ILE A 1 100 ? -8.861 -2.884 -8.137 1.00 91.44 100 ILE A O 1
ATOM 814 N N . GLN A 1 101 ? -10.518 -1.609 -8.936 1.00 90.06 101 GLN A N 1
ATOM 815 C CA . GLN A 1 101 ? -10.444 -2.066 -10.325 1.00 90.06 101 GLN A CA 1
ATOM 816 C C . GLN A 1 101 ? -9.139 -1.643 -11.010 1.00 90.06 101 GLN A C 1
ATOM 818 O O . GLN A 1 101 ? -8.736 -2.266 -11.988 1.00 90.06 101 GLN A O 1
ATOM 823 N N . ASP A 1 102 ? -8.469 -0.617 -10.480 1.00 89.94 102 ASP A N 1
ATOM 824 C CA . ASP A 1 102 ? -7.185 -0.147 -10.997 1.00 89.94 102 ASP A CA 1
ATOM 825 C C . ASP A 1 102 ? -6.005 -0.969 -10.443 1.00 89.94 102 ASP A C 1
ATOM 827 O O . ASP A 1 102 ? -4.859 -0.723 -10.822 1.00 89.94 102 ASP A O 1
ATOM 831 N N . PHE A 1 103 ? -6.245 -1.925 -9.535 1.00 90.06 103 PHE A N 1
ATOM 832 C CA . PHE A 1 103 ? -5.189 -2.737 -8.932 1.00 90.06 103 PHE A CA 1
ATOM 833 C C . PHE A 1 103 ? -4.777 -3.856 -9.883 1.00 90.06 103 PHE A C 1
ATOM 835 O O . PHE A 1 103 ? -5.599 -4.653 -10.333 1.00 90.06 103 PHE A O 1
ATOM 842 N N . ARG A 1 104 ? -3.473 -3.960 -10.136 1.00 89.38 104 ARG A N 1
ATOM 843 C CA . ARG A 1 104 ? -2.878 -5.028 -10.950 1.00 89.38 104 ARG A CA 1
ATOM 844 C C . ARG A 1 104 ? -2.279 -6.139 -10.096 1.00 89.38 104 ARG A C 1
ATOM 846 O O . ARG A 1 104 ? -2.051 -7.241 -10.589 1.00 89.38 104 ARG A O 1
ATOM 853 N N . THR A 1 105 ? -1.998 -5.861 -8.822 1.00 89.38 105 THR A N 1
ATOM 854 C CA . THR A 1 105 ? -1.282 -6.799 -7.941 1.00 89.38 105 THR A CA 1
ATOM 855 C C . THR A 1 105 ? -2.168 -7.860 -7.304 1.00 89.38 105 THR A C 1
ATOM 857 O O . THR A 1 105 ? -1.655 -8.861 -6.803 1.00 89.38 105 THR A O 1
ATOM 860 N N . ILE A 1 106 ? -3.487 -7.668 -7.322 1.00 90.50 106 ILE A N 1
ATOM 861 C CA . ILE A 1 106 ? -4.452 -8.555 -6.673 1.00 90.50 106 ILE A CA 1
ATOM 862 C C . ILE A 1 106 ? -5.622 -8.863 -7.601 1.00 90.50 106 ILE A C 1
ATOM 864 O O . ILE A 1 106 ? -5.937 -8.102 -8.508 1.00 90.50 106 ILE A O 1
ATOM 868 N N . ASN A 1 107 ? -6.291 -9.984 -7.342 1.00 91.31 107 ASN A N 1
ATOM 869 C CA . ASN A 1 107 ? -7.602 -10.271 -7.913 1.00 91.31 107 ASN A CA 1
ATOM 870 C C . ASN A 1 107 ? -8.671 -9.788 -6.911 1.00 91.31 107 ASN A C 1
ATOM 872 O O . ASN A 1 107 ? -8.755 -10.403 -5.845 1.00 91.31 107 ASN A O 1
ATOM 876 N N . PRO A 1 108 ? -9.465 -8.741 -7.213 1.00 90.06 108 PRO A N 1
ATOM 877 C CA . PRO A 1 108 ? -10.430 -8.171 -6.267 1.00 90.06 108 PRO A CA 1
ATOM 878 C C . PRO A 1 108 ? -11.428 -9.200 -5.722 1.00 90.06 108 PRO A C 1
ATOM 880 O O . PRO A 1 108 ? -11.632 -9.273 -4.513 1.00 90.06 108 PRO A O 1
ATOM 883 N N . ASP A 1 109 ? -11.937 -10.087 -6.584 1.00 90.25 109 ASP A N 1
ATOM 884 C CA . ASP A 1 109 ? -12.951 -11.090 -6.224 1.00 90.25 109 ASP A CA 1
ATOM 885 C C . ASP A 1 109 ? -12.425 -12.172 -5.269 1.00 90.25 109 ASP A C 1
ATOM 887 O O . ASP A 1 109 ? -13.191 -12.831 -4.563 1.00 90.25 109 ASP A O 1
ATOM 891 N N . LYS A 1 110 ? -11.109 -12.409 -5.272 1.00 91.94 110 LYS A N 1
ATOM 892 C CA . LYS A 1 110 ? -10.463 -13.478 -4.492 1.00 91.94 110 LYS A CA 1
ATOM 893 C C . LYS A 1 110 ? -9.593 -12.955 -3.358 1.00 91.94 110 LYS A C 1
ATOM 895 O O . LYS A 1 110 ? -9.119 -13.750 -2.544 1.00 91.94 110 LYS A O 1
ATOM 900 N N . PHE A 1 111 ? -9.328 -11.655 -3.320 1.00 92.25 111 PHE A N 1
ATOM 901 C CA . PHE A 1 111 ? -8.416 -11.075 -2.354 1.00 92.25 111 PHE A CA 1
ATOM 902 C C . PHE A 1 111 ? -9.029 -11.081 -0.954 1.00 92.25 111 PHE A C 1
ATOM 904 O O . PHE A 1 111 ? -10.169 -10.668 -0.735 1.00 92.25 111 PHE A O 1
ATOM 911 N N . LYS A 1 112 ? -8.226 -11.531 0.012 1.00 91.25 112 LYS A N 1
ATOM 912 C CA . LYS A 1 112 ? -8.549 -11.478 1.433 1.00 91.25 112 LYS A CA 1
ATOM 913 C C . LYS A 1 112 ? -7.329 -11.035 2.224 1.00 91.25 112 LYS A C 1
ATOM 915 O O . LYS A 1 112 ? -6.306 -11.720 2.216 1.00 91.25 112 LYS A O 1
ATOM 920 N N . LEU A 1 113 ? -7.456 -9.923 2.945 1.00 89.81 113 LEU A N 1
ATOM 921 C CA . LEU A 1 113 ? -6.453 -9.471 3.902 1.00 89.81 113 LEU A CA 1
ATOM 922 C C . LEU A 1 113 ? -6.817 -9.977 5.299 1.00 89.81 113 LEU A C 1
ATOM 924 O O . LEU A 1 113 ? -7.810 -9.555 5.889 1.00 89.81 113 LEU A O 1
ATOM 928 N N . ILE A 1 114 ? -5.994 -10.879 5.830 1.00 89.00 114 ILE A N 1
ATOM 929 C CA . ILE A 1 114 ? -6.142 -11.437 7.177 1.00 89.00 114 ILE A CA 1
ATOM 930 C C . ILE A 1 114 ? -4.973 -10.955 8.022 1.00 89.00 114 ILE A C 1
ATOM 932 O O . ILE A 1 114 ? -3.813 -11.167 7.672 1.00 89.00 114 ILE A O 1
ATOM 936 N N . VAL A 1 115 ? -5.278 -10.330 9.155 1.00 85.62 115 VAL A N 1
ATOM 937 C CA . VAL A 1 115 ? -4.270 -9.758 10.049 1.00 85.62 115 VAL A CA 1
ATOM 938 C C . VAL A 1 115 ? -4.546 -10.208 11.476 1.00 85.62 115 VAL A C 1
ATOM 940 O O . VAL A 1 115 ? -5.681 -10.135 11.943 1.00 85.62 115 VAL A O 1
ATOM 943 N N . ASN A 1 116 ? -3.509 -10.687 12.167 1.00 82.50 116 ASN A N 1
ATOM 944 C CA . ASN A 1 116 ? -3.556 -11.134 13.566 1.00 82.50 116 ASN A CA 1
ATOM 945 C C . ASN A 1 116 ? -4.681 -12.147 13.870 1.00 82.50 116 ASN A C 1
ATOM 947 O O . ASN A 1 116 ? -5.302 -12.086 14.926 1.00 82.50 116 ASN A O 1
ATOM 951 N N . GLY A 1 117 ? -4.970 -13.061 12.934 1.00 80.12 117 GLY A N 1
ATOM 952 C CA . GLY A 1 117 ? -5.985 -14.112 13.110 1.00 80.12 117 GLY A CA 1
ATOM 953 C C . GLY A 1 117 ? -7.441 -13.635 13.044 1.00 80.12 117 GLY A C 1
ATOM 954 O O . GLY A 1 117 ? -8.337 -14.387 13.419 1.00 80.12 117 GLY A O 1
ATOM 955 N N . ARG A 1 118 ? -7.689 -12.402 12.587 1.00 82.06 118 ARG A N 1
ATOM 956 C CA . ARG A 1 118 ? -9.042 -11.858 12.402 1.00 82.06 118 ARG A CA 1
ATOM 957 C C . ARG A 1 118 ? -9.750 -12.424 11.173 1.00 82.06 118 ARG A C 1
ATOM 959 O O . ARG A 1 118 ? -9.142 -13.067 10.321 1.00 82.06 118 ARG A O 1
ATOM 966 N N . GLU A 1 119 ? -11.038 -12.111 11.064 1.00 86.00 119 GLU A N 1
ATOM 967 C CA . GLU A 1 119 ? -11.793 -12.302 9.830 1.00 86.00 119 GLU A CA 1
ATOM 968 C C . GLU A 1 119 ? -11.148 -11.540 8.660 1.00 86.00 119 GLU A C 1
ATOM 970 O O . GLU A 1 119 ? -10.600 -10.445 8.827 1.00 86.00 119 GLU A O 1
ATOM 975 N N . GLY A 1 120 ? -11.173 -12.159 7.478 1.00 86.88 120 GLY A N 1
ATOM 976 C CA . GLY A 1 120 ? -10.524 -11.629 6.286 1.00 86.88 120 GLY A CA 1
ATOM 977 C C . GLY A 1 120 ? -11.315 -10.498 5.639 1.00 86.88 120 GLY A C 1
ATOM 978 O O . GLY A 1 120 ? -12.447 -10.704 5.194 1.00 86.88 120 GLY A O 1
ATOM 979 N N . LEU A 1 121 ? -10.668 -9.343 5.499 1.00 90.06 121 LEU A N 1
ATOM 980 C CA . LEU A 1 121 ? -11.201 -8.176 4.804 1.00 90.06 121 LEU A CA 1
ATOM 981 C C . LEU A 1 121 ? -11.177 -8.402 3.290 1.00 90.06 121 LEU A C 1
ATOM 983 O O . LEU A 1 121 ? -10.190 -8.908 2.754 1.00 90.06 121 LEU A O 1
ATOM 987 N N . SER A 1 122 ? -12.254 -8.023 2.604 1.00 93.31 122 SER A N 1
ATOM 988 C CA . SER A 1 122 ? -12.272 -7.912 1.140 1.00 93.31 122 SER A CA 1
ATOM 989 C C . SER A 1 122 ? -11.341 -6.803 0.641 1.00 93.31 122 SER A C 1
ATOM 991 O O . SER A 1 122 ? -10.811 -5.994 1.414 1.00 93.31 122 SER A O 1
ATOM 993 N N . ALA A 1 123 ? -11.137 -6.769 -0.672 1.00 91.38 123 ALA A N 1
ATOM 994 C CA . ALA A 1 123 ? -10.327 -5.763 -1.339 1.00 91.38 123 ALA A CA 1
ATOM 995 C C . ALA A 1 123 ? -10.919 -4.352 -1.142 1.00 91.38 123 ALA A C 1
ATOM 997 O O . ALA A 1 123 ? -10.212 -3.420 -0.759 1.00 91.38 123 ALA A O 1
ATOM 998 N N . GLU A 1 124 ? -12.237 -4.226 -1.292 1.00 91.75 124 GLU A N 1
ATOM 999 C CA . GLU A 1 124 ? -13.007 -2.993 -1.131 1.00 91.75 124 GLU A CA 1
ATOM 1000 C C . GLU A 1 124 ? -12.987 -2.496 0.316 1.00 91.75 124 GLU A C 1
ATOM 1002 O O . GLU A 1 124 ? -12.765 -1.312 0.568 1.00 91.75 124 GLU A O 1
ATOM 1007 N N . GLU A 1 125 ? -13.174 -3.395 1.287 1.00 90.88 125 GLU A N 1
ATOM 1008 C CA . GLU A 1 125 ? -13.095 -3.039 2.708 1.00 90.88 125 GLU A CA 1
ATOM 1009 C C . GLU A 1 125 ? -11.691 -2.579 3.095 1.00 90.88 125 GLU A C 1
ATOM 1011 O O . GLU A 1 125 ? -11.547 -1.608 3.838 1.00 90.88 125 GLU A O 1
ATOM 1016 N N . THR A 1 126 ? -10.659 -3.251 2.577 1.00 90.88 126 THR A N 1
ATOM 1017 C CA . THR A 1 126 ? -9.257 -2.897 2.831 1.00 90.88 126 THR A CA 1
ATOM 1018 C C . THR A 1 126 ? -8.939 -1.508 2.280 1.00 90.88 126 THR A C 1
ATOM 1020 O O . THR A 1 126 ? -8.368 -0.681 2.990 1.00 90.88 126 THR A O 1
ATOM 1023 N N . LEU A 1 127 ? -9.366 -1.220 1.048 1.00 90.56 127 LEU A N 1
ATOM 1024 C CA . LEU A 1 127 ? -9.198 0.090 0.423 1.00 90.56 127 LEU A CA 1
ATOM 1025 C C . LEU A 1 127 ? -9.954 1.193 1.179 1.00 90.56 127 LEU A C 1
ATOM 1027 O O . LEU A 1 127 ? -9.422 2.286 1.372 1.00 90.56 127 LEU A O 1
ATOM 1031 N N . ARG A 1 128 ? -11.175 0.900 1.646 1.00 87.62 128 ARG A N 1
ATOM 1032 C CA . ARG A 1 128 ? -12.004 1.849 2.404 1.00 87.62 128 ARG A CA 1
ATOM 1033 C C . ARG A 1 128 ? -11.419 2.174 3.776 1.00 87.62 128 ARG A C 1
ATOM 1035 O O . ARG A 1 128 ? -11.489 3.321 4.203 1.00 87.62 128 ARG A O 1
ATOM 1042 N N . LEU A 1 129 ? -10.895 1.171 4.481 1.00 86.44 129 LEU A N 1
ATOM 1043 C CA . LEU A 1 129 ? -10.280 1.357 5.799 1.00 86.44 129 LEU A CA 1
ATOM 1044 C C . LEU A 1 129 ? -8.943 2.098 5.702 1.00 86.44 129 LEU A C 1
ATOM 1046 O O . LEU A 1 129 ? -8.617 2.877 6.595 1.00 86.44 129 LEU A O 1
ATOM 1050 N N . GLY A 1 130 ? -8.195 1.866 4.623 1.00 84.50 130 GLY A N 1
ATOM 1051 C CA . GLY A 1 130 ? -6.823 2.332 4.464 1.00 84.50 130 GLY A CA 1
ATOM 1052 C C . GLY A 1 130 ? -5.804 1.296 4.940 1.00 84.50 130 GLY A C 1
ATOM 1053 O O . GLY A 1 130 ? -6.093 0.445 5.784 1.00 84.50 130 GLY A O 1
ATOM 1054 N N . SER A 1 131 ? -4.592 1.376 4.388 1.00 80.75 131 SER A N 1
ATOM 1055 C CA . SER A 1 131 ? -3.506 0.408 4.590 1.00 80.75 131 SER A CA 1
ATOM 1056 C C . SER A 1 131 ? -3.167 0.193 6.069 1.00 80.75 131 SER A C 1
ATOM 1058 O O . SER A 1 131 ? -3.296 -0.922 6.581 1.00 80.75 131 SER A O 1
ATOM 1060 N N . TYR A 1 132 ? -2.785 1.251 6.784 1.00 82.94 132 TYR A N 1
ATOM 1061 C CA . TYR A 1 132 ? -2.351 1.138 8.178 1.00 82.94 132 TYR A CA 1
ATOM 1062 C C . TYR A 1 132 ? -3.492 0.817 9.131 1.00 82.94 132 TYR A C 1
ATOM 1064 O O . TYR A 1 132 ? -3.320 -0.028 10.000 1.00 82.94 132 TYR A O 1
ATOM 1072 N N . ASN A 1 133 ? -4.678 1.376 8.916 1.00 85.81 133 ASN A N 1
ATOM 1073 C CA . ASN A 1 133 ? -5.870 1.013 9.678 1.00 85.81 133 ASN A CA 1
ATOM 1074 C C . ASN A 1 133 ? -6.207 -0.480 9.543 1.00 85.81 133 ASN A C 1
ATOM 1076 O O . ASN A 1 133 ? -6.478 -1.149 10.541 1.00 85.81 133 ASN A O 1
ATOM 1080 N N . ALA A 1 134 ? -6.133 -1.045 8.334 1.00 86.00 134 ALA A N 1
ATOM 1081 C CA . ALA A 1 134 ? -6.369 -2.472 8.121 1.00 86.00 134 ALA A CA 1
ATOM 1082 C C . ALA A 1 134 ? -5.315 -3.358 8.824 1.00 86.00 134 ALA A C 1
ATOM 1084 O O . ALA A 1 134 ? -5.663 -4.391 9.415 1.00 86.00 134 ALA A O 1
ATOM 1085 N N . LEU A 1 135 ? -4.042 -2.939 8.806 1.00 84.25 135 LEU A N 1
ATOM 1086 C CA . LEU A 1 135 ? -2.917 -3.655 9.423 1.00 84.25 135 LEU A CA 1
ATOM 1087 C C . LEU A 1 135 ? -2.881 -3.524 10.958 1.00 84.25 135 LEU A C 1
ATOM 1089 O O . LEU A 1 135 ? -2.673 -4.511 11.661 1.00 84.25 135 LEU A O 1
ATOM 1093 N N . LEU A 1 136 ? -3.104 -2.325 11.492 1.00 84.50 136 LEU A N 1
ATOM 1094 C CA . LEU A 1 136 ? -2.978 -2.005 12.917 1.00 84.50 136 LEU A CA 1
ATOM 1095 C C . LEU A 1 136 ? -4.251 -2.256 13.718 1.00 84.50 136 LEU A C 1
ATOM 1097 O O . LEU A 1 136 ? -4.201 -2.231 14.949 1.00 84.50 136 LEU A O 1
ATOM 1101 N N . LYS A 1 137 ? -5.381 -2.542 13.054 1.00 79.44 137 LYS A N 1
ATOM 1102 C CA . LYS A 1 137 ? -6.594 -2.982 13.749 1.00 79.44 137 LYS A CA 1
ATOM 1103 C C . LYS A 1 137 ? -6.243 -4.094 14.729 1.00 79.44 137 LYS A C 1
ATOM 1105 O O . LYS A 1 137 ? -5.337 -4.897 14.495 1.00 79.44 137 LYS A O 1
ATOM 1110 N N . SER A 1 138 ? -6.943 -4.132 15.851 1.00 76.19 138 SER A N 1
ATOM 1111 C CA . SER A 1 138 ? -6.692 -5.078 16.929 1.00 76.19 138 SER A CA 1
ATOM 1112 C C . SER A 1 138 ? -8.015 -5.591 17.474 1.00 76.19 138 SER A C 1
ATOM 1114 O O . SER A 1 138 ? -8.981 -4.840 17.581 1.00 76.19 138 SER A O 1
ATOM 1116 N N . SER A 1 139 ? -8.061 -6.882 17.799 1.00 76.38 139 SER A N 1
ATOM 1117 C CA . SER A 1 139 ? -9.173 -7.503 18.526 1.00 76.38 139 SER A CA 1
ATOM 1118 C C . SER A 1 139 ? -8.941 -7.505 20.040 1.00 76.38 139 SER A C 1
ATOM 1120 O O . SER A 1 139 ? -9.665 -8.184 20.763 1.00 76.38 139 SER A O 1
ATOM 1122 N N . MET A 1 140 ? -7.906 -6.807 20.523 1.00 78.69 140 MET A N 1
ATOM 1123 C CA . MET A 1 140 ? -7.652 -6.686 21.956 1.00 78.69 140 MET A CA 1
ATOM 1124 C C . MET A 1 140 ? -8.757 -5.874 22.652 1.00 78.69 140 MET A C 1
ATOM 1126 O O . MET A 1 140 ? -9.395 -5.042 22.001 1.00 78.69 140 MET A O 1
ATOM 1130 N N . PRO A 1 141 ? -8.980 -6.093 23.962 1.00 80.19 141 PRO A N 1
ATOM 1131 C CA . PRO A 1 141 ? -9.874 -5.260 24.760 1.00 80.19 141 PRO A CA 1
ATOM 1132 C C . PRO A 1 141 ? -9.495 -3.780 24.667 1.00 80.19 141 PRO A C 1
ATOM 1134 O O . PRO A 1 141 ? -8.317 -3.457 24.520 1.00 80.19 141 PRO A O 1
ATOM 1137 N N . GLU A 1 142 ? -10.488 -2.895 24.783 1.00 77.94 142 GLU A N 1
ATOM 1138 C CA . GLU A 1 142 ? -10.322 -1.443 24.608 1.00 77.94 142 GLU A CA 1
ATOM 1139 C C . GLU A 1 142 ? -9.219 -0.858 25.503 1.00 77.94 142 GLU A C 1
ATOM 1141 O O . GLU A 1 142 ? -8.429 -0.030 25.067 1.00 77.94 142 GLU A O 1
ATOM 1146 N N . GLU A 1 143 ? -9.085 -1.385 26.719 1.00 80.00 143 GLU A N 1
ATOM 1147 C CA . GLU A 1 143 ? -8.061 -1.011 27.702 1.00 80.00 143 GLU A CA 1
ATOM 1148 C C . GLU A 1 143 ? -6.616 -1.224 27.213 1.00 80.00 143 GLU A C 1
ATOM 1150 O O . GLU A 1 143 ? -5.699 -0.552 27.678 1.00 80.00 143 GLU A O 1
ATOM 1155 N N . PHE A 1 144 ? -6.403 -2.139 26.261 1.00 77.62 144 PHE A N 1
ATOM 1156 C CA . PHE A 1 144 ? -5.091 -2.445 25.683 1.00 77.62 144 PHE A CA 1
ATOM 1157 C C . PHE A 1 144 ? -4.937 -1.927 24.247 1.00 77.62 144 PHE A C 1
ATOM 1159 O O . PHE A 1 144 ? -3.917 -2.182 23.598 1.00 77.62 144 PHE A O 1
ATOM 1166 N N . LYS A 1 145 ? -5.932 -1.203 23.718 1.00 77.88 145 LYS A N 1
ATOM 1167 C CA . LYS A 1 145 ? -5.844 -0.581 22.396 1.00 77.88 145 LYS A CA 1
ATOM 1168 C C . LYS A 1 145 ? -5.173 0.785 22.497 1.00 77.88 145 LYS A C 1
ATOM 1170 O O . LYS A 1 145 ? -5.814 1.809 22.693 1.00 77.88 145 LYS A O 1
ATOM 1175 N N . TYR A 1 146 ? -3.859 0.792 22.301 1.00 79.06 146 TYR A N 1
ATOM 1176 C CA . TYR A 1 146 ? -3.083 2.032 22.196 1.00 79.06 146 TYR A CA 1
ATOM 1177 C C . TYR A 1 146 ? -3.283 2.759 20.859 1.00 79.06 146 TYR A C 1
ATOM 1179 O O . TYR A 1 146 ? -3.089 3.967 20.790 1.00 79.06 146 TYR A O 1
ATOM 1187 N N . TYR A 1 147 ? -3.668 2.029 19.808 1.00 80.88 147 TYR A N 1
ATOM 1188 C CA . TYR A 1 147 ? -4.015 2.583 18.501 1.00 80.88 147 TYR A CA 1
ATOM 1189 C C . TYR A 1 147 ? -5.500 2.348 18.225 1.00 80.88 147 TYR A C 1
ATOM 1191 O O . TYR A 1 147 ? -5.953 1.197 18.229 1.00 80.88 147 TYR A O 1
ATOM 1199 N N . LYS A 1 148 ? -6.249 3.428 17.997 1.00 79.88 148 LYS A N 1
ATOM 1200 C CA . LYS A 1 148 ? -7.704 3.399 17.824 1.00 79.88 148 LYS A CA 1
ATOM 1201 C C . LYS A 1 148 ? -8.080 3.659 16.375 1.00 79.88 148 LYS A C 1
ATOM 1203 O O . LYS A 1 148 ? -8.213 4.796 15.943 1.00 79.88 148 LYS A O 1
ATOM 1208 N N . VAL A 1 149 ? -8.285 2.581 15.628 1.00 79.62 149 VAL A N 1
ATOM 1209 C CA . VAL A 1 149 ? -8.598 2.638 14.190 1.00 79.62 149 VAL A CA 1
ATOM 1210 C C . VAL A 1 149 ? -9.867 3.442 13.900 1.00 79.62 149 VAL A C 1
ATOM 1212 O O . VAL A 1 149 ? -9.993 4.040 12.839 1.00 79.62 149 VAL A O 1
ATOM 1215 N N . GLU A 1 150 ? -10.819 3.448 14.827 1.00 76.81 150 GLU A N 1
ATOM 1216 C CA . GLU A 1 150 ? -12.103 4.130 14.690 1.00 76.81 150 GLU A CA 1
ATOM 1217 C C . GLU A 1 150 ? -11.986 5.661 14.775 1.00 76.81 150 GLU A C 1
ATOM 1219 O O . GLU A 1 150 ? -12.863 6.362 14.274 1.00 76.81 150 GLU A O 1
ATOM 1224 N N . GLU A 1 151 ? -10.915 6.173 15.390 1.00 82.31 151 GLU A N 1
ATOM 1225 C CA . GLU A 1 151 ? -10.647 7.609 15.547 1.00 82.31 151 GLU A CA 1
ATOM 1226 C C . GLU A 1 151 ? -9.706 8.146 14.445 1.00 82.31 151 GLU A C 1
ATOM 1228 O O . GLU A 1 151 ? -9.570 9.357 14.279 1.00 82.31 151 GLU A O 1
ATOM 1233 N N . GLU A 1 152 ? -9.094 7.260 13.651 1.00 83.00 152 GLU A N 1
ATOM 1234 C CA . GLU A 1 152 ? -8.016 7.584 12.713 1.00 83.00 152 GLU A CA 1
ATOM 1235 C C . GLU A 1 152 ? -8.506 7.665 11.261 1.00 83.00 152 GLU A C 1
ATOM 1237 O O . GLU A 1 152 ? -9.014 6.698 10.682 1.00 83.00 152 GLU A O 1
ATOM 1242 N N . SER A 1 153 ? -8.295 8.821 10.625 1.00 85.06 153 SER A N 1
ATOM 1243 C CA . SER A 1 153 ? -8.491 8.967 9.180 1.00 85.06 153 SER A CA 1
ATOM 1244 C C . SER A 1 153 ? -7.392 8.252 8.386 1.00 85.06 153 SER A C 1
ATOM 1246 O O . SER A 1 153 ? -6.367 7.831 8.929 1.00 85.06 153 SER A O 1
ATOM 1248 N N . PHE A 1 154 ? -7.578 8.139 7.066 1.00 83.12 154 PHE A N 1
ATOM 1249 C CA . PHE A 1 154 ? -6.532 7.627 6.182 1.00 83.12 154 PHE A CA 1
ATOM 1250 C C . PHE A 1 154 ? -5.230 8.422 6.369 1.00 83.12 154 PHE A C 1
ATOM 1252 O O . PHE A 1 154 ? -4.189 7.826 6.626 1.00 83.12 154 PHE A O 1
ATOM 1259 N N . GLU A 1 155 ? -5.288 9.750 6.326 1.00 83.75 155 GLU A N 1
ATOM 1260 C CA . GLU A 1 155 ? -4.127 10.630 6.470 1.00 83.75 155 GLU A CA 1
ATOM 1261 C C . GLU A 1 155 ? -3.493 10.518 7.864 1.00 83.75 155 GLU A C 1
ATOM 1263 O O . GLU A 1 155 ? -2.291 10.280 7.965 1.00 83.75 155 GLU A O 1
ATOM 1268 N N . SER A 1 156 ? -4.302 10.575 8.927 1.00 86.06 156 SER A N 1
ATOM 1269 C CA . SER A 1 156 ? -3.815 10.497 10.312 1.00 86.06 156 SER A CA 1
ATOM 1270 C C . SER A 1 156 ? -3.126 9.158 10.599 1.00 86.06 156 SER A C 1
ATOM 1272 O O . SER A 1 156 ? -2.024 9.124 11.146 1.00 86.06 156 SER A O 1
ATOM 1274 N N . SER A 1 157 ? -3.686 8.049 10.097 1.00 84.69 157 SER A N 1
ATOM 1275 C CA . SER A 1 157 ? -3.057 6.727 10.212 1.00 84.69 157 SER A CA 1
ATOM 1276 C C . SER A 1 157 ? -1.700 6.641 9.507 1.00 84.69 157 SER A C 1
ATOM 1278 O O . SER A 1 157 ? -0.779 5.986 10.002 1.00 84.69 157 SER A O 1
ATOM 1280 N N . HIS A 1 158 ? -1.554 7.312 8.361 1.00 83.88 158 HIS A N 1
ATOM 1281 C CA . HIS A 1 158 ? -0.300 7.349 7.615 1.00 83.88 158 HIS A CA 1
ATOM 1282 C C . HIS A 1 158 ? 0.756 8.194 8.318 1.00 83.88 158 HIS A C 1
ATOM 1284 O O . HIS A 1 158 ? 1.926 7.805 8.338 1.00 83.88 158 HIS A O 1
ATOM 1290 N N . ASP A 1 159 ? 0.359 9.322 8.897 1.00 84.94 159 ASP A N 1
ATOM 1291 C CA . ASP A 1 159 ? 1.270 10.206 9.615 1.00 84.94 159 ASP A CA 1
ATOM 1292 C C . ASP A 1 159 ? 1.732 9.562 10.924 1.00 84.94 159 ASP A C 1
ATOM 1294 O O . ASP A 1 159 ? 2.938 9.422 11.131 1.00 84.94 159 ASP A O 1
ATOM 1298 N N . ALA A 1 160 ? 0.808 9.010 11.719 1.00 84.50 160 ALA A N 1
ATOM 1299 C CA . ALA A 1 160 ? 1.131 8.270 12.938 1.00 84.50 160 ALA A CA 1
ATOM 1300 C C . ALA A 1 160 ? 2.115 7.116 12.673 1.00 84.50 160 ALA A C 1
ATOM 1302 O O . ALA A 1 160 ? 3.087 6.920 13.409 1.00 84.50 160 ALA A O 1
ATOM 1303 N N . PHE A 1 161 ? 1.907 6.362 11.589 1.00 83.56 161 PHE A N 1
ATOM 1304 C CA . PHE A 1 161 ? 2.802 5.269 11.221 1.00 83.56 161 PHE A CA 1
ATOM 1305 C C . PHE A 1 161 ? 4.200 5.766 10.811 1.00 83.56 161 PHE A C 1
ATOM 1307 O O . PHE A 1 161 ? 5.211 5.188 11.222 1.00 83.56 161 PHE A O 1
ATOM 1314 N N . ARG A 1 162 ? 4.281 6.839 10.013 1.00 80.94 162 ARG A N 1
ATOM 1315 C CA . ARG A 1 162 ? 5.561 7.424 9.574 1.00 80.94 162 ARG A CA 1
ATOM 1316 C C . ARG A 1 162 ? 6.344 8.038 10.730 1.00 80.94 162 ARG A C 1
ATOM 1318 O O . ARG A 1 162 ? 7.564 7.888 10.765 1.00 80.94 162 ARG A O 1
ATOM 1325 N N . GLU A 1 163 ? 5.664 8.685 11.670 1.00 85.38 163 GLU A N 1
ATOM 1326 C CA . GLU A 1 163 ? 6.281 9.252 12.871 1.00 85.38 163 GLU A CA 1
ATOM 1327 C C . GLU A 1 163 ? 6.813 8.168 13.811 1.00 85.38 163 GLU A C 1
ATOM 1329 O O . GLU A 1 163 ? 7.929 8.287 14.320 1.00 85.38 163 GLU A O 1
ATOM 1334 N N . ALA A 1 164 ? 6.061 7.079 13.998 1.00 83.75 164 ALA A N 1
ATOM 1335 C CA . ALA A 1 164 ? 6.490 5.953 14.826 1.00 83.75 164 ALA A CA 1
ATOM 1336 C C . ALA A 1 164 ? 7.688 5.197 14.223 1.00 83.75 164 ALA A C 1
ATOM 1338 O O . ALA A 1 164 ? 8.517 4.640 14.948 1.00 83.75 164 ALA A O 1
ATOM 1339 N N . LEU A 1 165 ? 7.795 5.173 12.891 1.00 80.06 165 LEU A N 1
ATOM 1340 C CA . LEU A 1 165 ? 8.836 4.465 12.148 1.00 80.06 165 LEU A CA 1
ATOM 1341 C C . LEU A 1 165 ? 9.582 5.423 11.203 1.00 80.06 165 LEU A C 1
ATOM 1343 O O . LEU A 1 165 ? 9.559 5.236 9.983 1.00 80.06 165 LEU A O 1
ATOM 1347 N N . PRO A 1 166 ? 10.343 6.401 11.736 1.00 74.25 166 PRO A N 1
ATOM 1348 C CA . PRO A 1 166 ? 10.961 7.463 10.934 1.00 74.25 166 PRO A CA 1
ATOM 1349 C C . PRO A 1 166 ? 12.073 6.942 10.014 1.00 74.25 166 PRO A C 1
ATOM 1351 O O . PRO A 1 166 ? 12.476 7.590 9.051 1.00 74.25 166 PRO A O 1
ATOM 1354 N N . ARG A 1 167 ? 12.590 5.745 10.309 1.00 69.62 167 ARG A N 1
ATOM 1355 C CA . ARG A 1 167 ? 13.574 5.030 9.488 1.00 69.62 167 ARG A CA 1
ATOM 1356 C C . ARG A 1 167 ? 12.950 3.985 8.559 1.00 69.62 167 ARG A C 1
ATOM 1358 O O . ARG A 1 167 ? 13.689 3.271 7.880 1.00 69.62 167 ARG A O 1
ATOM 1365 N N . GLY A 1 168 ? 11.624 3.881 8.544 1.00 71.75 168 GLY A N 1
ATOM 1366 C CA . GLY A 1 168 ? 10.883 2.832 7.863 1.00 71.75 168 GLY A CA 1
ATOM 1367 C C . GLY A 1 168 ? 10.949 1.483 8.581 1.00 71.75 168 GLY A C 1
ATOM 1368 O O . GLY A 1 168 ? 11.400 1.362 9.721 1.00 71.75 168 GLY A O 1
ATOM 1369 N N . PHE A 1 169 ? 10.486 0.452 7.884 1.00 71.81 169 PHE A N 1
ATOM 1370 C CA . PHE A 1 169 ? 10.395 -0.921 8.368 1.00 71.81 169 PHE A CA 1
ATOM 1371 C C . PHE A 1 169 ? 10.647 -1.900 7.215 1.00 71.81 169 PHE A C 1
ATOM 1373 O O . PHE A 1 169 ? 10.579 -1.527 6.043 1.00 71.81 169 PHE A O 1
ATOM 1380 N N . ALA A 1 170 ? 10.969 -3.152 7.539 1.00 69.19 170 ALA A N 1
ATOM 1381 C CA . ALA A 1 170 ? 11.246 -4.186 6.547 1.00 69.19 170 ALA A CA 1
ATOM 1382 C C . ALA A 1 170 ? 10.154 -5.260 6.559 1.00 69.19 170 ALA A C 1
ATOM 1384 O O . ALA A 1 170 ? 9.827 -5.808 7.611 1.00 69.19 170 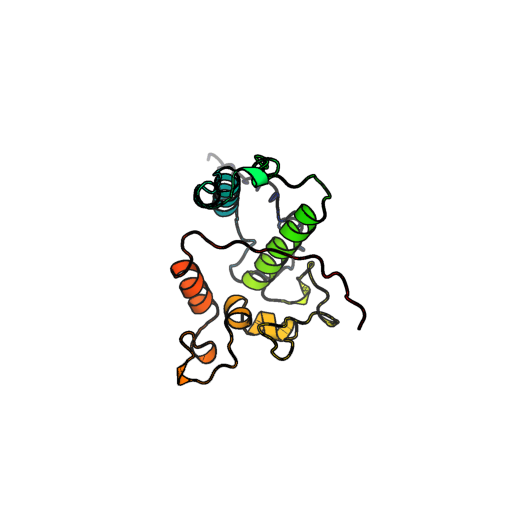ALA A O 1
ATOM 1385 N N . TRP A 1 171 ? 9.646 -5.606 5.376 1.00 67.31 171 TRP A N 1
ATOM 1386 C CA . TRP A 1 171 ? 8.810 -6.788 5.189 1.00 67.31 171 TRP A CA 1
ATOM 1387 C C . TRP A 1 171 ? 9.683 -8.024 5.005 1.00 67.31 171 TRP A C 1
ATOM 1389 O O . TRP A 1 171 ? 10.695 -7.991 4.301 1.00 67.31 171 TRP A O 1
ATOM 1399 N N . ARG A 1 172 ? 9.252 -9.139 5.592 1.00 57.72 172 ARG A N 1
ATOM 1400 C CA . ARG A 1 172 ? 9.765 -10.465 5.257 1.00 57.72 172 ARG A CA 1
ATOM 1401 C C . ARG A 1 172 ? 8.598 -11.325 4.802 1.00 57.72 172 ARG A C 1
ATOM 1403 O O . ARG A 1 172 ? 7.685 -11.578 5.581 1.00 57.72 172 ARG A O 1
ATOM 1410 N N . CYS A 1 173 ? 8.658 -11.798 3.564 1.00 63.03 173 CYS A N 1
ATOM 1411 C CA . CYS A 1 173 ? 7.785 -12.865 3.103 1.00 63.03 173 CYS A CA 1
ATOM 1412 C C . CYS A 1 173 ? 8.446 -14.205 3.370 1.00 63.03 173 CYS A C 1
ATOM 1414 O O . CYS A 1 173 ? 9.606 -14.416 3.021 1.00 63.03 173 CYS A O 1
ATOM 1416 N N . TRP A 1 174 ? 7.682 -15.110 3.964 1.00 52.59 174 TRP A N 1
ATOM 1417 C CA . TRP A 1 174 ? 8.044 -16.512 4.020 1.00 52.59 174 TRP A CA 1
ATOM 1418 C C . TRP A 1 174 ? 7.246 -17.246 2.946 1.00 52.59 174 TRP A C 1
ATOM 1420 O O . TRP A 1 174 ? 6.026 -17.068 2.890 1.00 52.59 174 TRP A O 1
ATOM 1430 N N . PRO A 1 175 ? 7.886 -18.058 2.090 1.00 50.97 175 PRO A N 1
ATOM 1431 C CA . PRO A 1 175 ? 7.141 -18.969 1.243 1.00 50.97 175 PRO A CA 1
ATOM 1432 C C . PRO A 1 175 ? 6.347 -19.908 2.152 1.00 50.97 175 PRO A C 1
ATOM 1434 O O . PRO A 1 175 ? 6.902 -20.556 3.040 1.00 50.97 175 PRO A O 1
ATOM 1437 N N . PHE A 1 176 ? 5.031 -19.949 1.961 1.00 46.69 176 PHE A N 1
ATOM 1438 C CA . PHE A 1 176 ? 4.173 -20.853 2.708 1.00 46.69 176 PHE A CA 1
ATOM 1439 C C . PHE A 1 176 ? 4.424 -22.271 2.188 1.00 46.69 176 PHE A C 1
ATOM 1441 O O . PHE A 1 176 ? 3.862 -22.688 1.177 1.00 46.69 176 PHE A O 1
ATOM 1448 N N . THR A 1 177 ? 5.288 -23.033 2.853 1.00 43.09 177 THR A N 1
ATOM 1449 C CA . THR A 1 177 ? 5.279 -24.486 2.691 1.00 43.09 177 THR A CA 1
ATOM 1450 C C . THR A 1 177 ? 3.998 -24.977 3.346 1.00 43.09 177 THR A C 1
ATOM 1452 O O . THR A 1 177 ? 3.890 -24.942 4.572 1.00 43.09 177 THR A O 1
ATOM 1455 N N . GLN A 1 178 ? 3.003 -25.387 2.554 1.00 39.81 178 GLN A N 1
ATOM 1456 C CA . GLN A 1 178 ? 1.858 -26.123 3.086 1.00 39.81 178 GLN A CA 1
ATOM 1457 C C . GLN A 1 178 ? 2.387 -27.348 3.842 1.00 39.81 178 GLN A C 1
ATOM 1459 O O . GLN A 1 178 ? 2.726 -28.367 3.242 1.00 39.81 178 GLN A O 1
ATOM 1464 N N . ALA A 1 179 ? 2.438 -27.266 5.169 1.00 40.78 179 ALA A N 1
ATOM 1465 C CA . ALA A 1 179 ? 2.364 -28.454 5.991 1.00 40.78 179 ALA A CA 1
ATOM 1466 C C . ALA A 1 179 ? 0.936 -28.974 5.807 1.00 40.78 179 ALA A C 1
ATOM 1468 O O . ALA A 1 179 ? -0.006 -28.412 6.370 1.00 40.78 179 ALA A O 1
ATOM 1469 N N . ARG A 1 180 ? 0.766 -29.978 4.936 1.00 40.16 180 ARG A N 1
ATOM 1470 C CA . ARG A 1 180 ? -0.475 -30.756 4.874 1.00 40.16 180 ARG A CA 1
ATOM 1471 C C . ARG A 1 180 ? -0.776 -31.217 6.302 1.00 40.16 180 ARG A C 1
ATOM 1473 O O . ARG A 1 180 ? 0.054 -31.903 6.896 1.00 40.16 180 ARG A O 1
ATOM 1480 N N . ARG A 1 181 ? -1.903 -30.773 6.851 1.00 38.84 181 ARG A N 1
ATOM 1481 C CA . ARG A 1 181 ? -2.548 -31.458 7.971 1.00 38.84 181 ARG A CA 1
ATOM 1482 C C . ARG A 1 181 ? -3.453 -32.536 7.407 1.00 38.84 181 ARG A C 1
ATOM 1484 O O . ARG A 1 181 ? -4.017 -32.286 6.317 1.00 38.84 181 ARG A O 1
#

Sequence (181 aa):
MATEKEGGLEIAADKYRSFLHDEAQNTEWRHGGPPIFDTVNRLFEQGRTKACPLLHNHLHPSHHKHTLTHTHEWAKGSVEEVGQNAIKSWEMELSHKTRIQDFRTINPDKFKLIVNGREGLSAEETLRLGSYNALLKSSMPEEFKYYKVEEESFESSHDAFREALPRGFAWRCWPFTQARR

Organism: NCBI:txid2727404

Secondary structure (DSSP, 8-state):
-----------PPPTT-TTTTS--TT--BTTSS----HHHHHHHHHHHHS--GGGSSSS-GGGGGG-------PPTT-HHHHHHHHHHHHHHHHHHBS-GGG-SSS-TTT--B--TTPPPBPHHHHHHH-HHHHHH---S-GGG-SS-TTT--HHHHHHHHHHH-TT-----PPP------

Radius of gyration: 20.27 Å; chains: 1; bounding box: 46×68×56 Å

pLDDT: mean 73.61, std 18.62, range [28.42, 93.31]